Protein AF-A0A7C7W5Z0-F1 (afdb_monomer_lite)

Radius of gyration: 12.11 Å; chains: 1; bounding box: 26×25×34 Å

pLDDT: mean 78.47, std 11.7, range [44.09, 88.69]

Secondary structure (DSSP, 8-state):
--SSEE-HHHHHHHHT--HHHHHHHHHHHHHTTSEEE-TTS-EEE-HHHHHHHHHHHHHHTT--

Foldseek 3Di:
DDDQWDFLVNVCVVVVDDSVVSVVVLVVCVVVVQWDDDPDGTIGGDPNVVVVVVVVVVVVVVVD

Structure (mmCIF, N/CA/C/O backbone):
data_AF-A0A7C7W5Z0-F1
#
_entry.id   AF-A0A7C7W5Z0-F1
#
loop_
_atom_site.group_PDB
_atom_site.id
_atom_site.type_symbol
_atom_site.label_atom_id
_atom_site.label_alt_id
_atom_site.label_comp_id
_atom_site.label_asym_id
_atom_site.label_entity_id
_atom_site.label_seq_id
_atom_site.pdbx_PDB_ins_code
_atom_site.Cartn_x
_atom_site.Cartn_y
_atom_site.Cartn_z
_atom_site.occupancy
_atom_site.B_iso_or_equiv
_atom_site.auth_seq_id
_atom_site.auth_comp_id
_atom_site.auth_asym_id
_atom_site.auth_atom_id
_atom_site.pdbx_PDB_model_num
ATOM 1 N N . MET A 1 1 ? -0.732 -16.597 -7.148 1.00 44.09 1 MET A N 1
ATOM 2 C CA . MET A 1 1 ? -0.977 -16.426 -5.701 1.00 44.09 1 MET A CA 1
ATOM 3 C C . MET A 1 1 ? -2.323 -15.747 -5.534 1.00 44.09 1 MET A C 1
ATOM 5 O O . MET A 1 1 ? -2.564 -14.715 -6.146 1.00 44.09 1 MET A O 1
ATOM 9 N N . ARG A 1 2 ? -3.237 -16.436 -4.850 1.00 49.38 2 ARG A N 1
ATOM 10 C CA . ARG A 1 2 ? -4.602 -15.997 -4.557 1.00 49.38 2 ARG A CA 1
ATOM 11 C C . ARG A 1 2 ? -4.573 -15.087 -3.324 1.00 49.38 2 ARG A C 1
ATOM 13 O O . ARG A 1 2 ? -3.718 -15.277 -2.467 1.00 49.38 2 ARG A O 1
ATOM 20 N N . ASN A 1 3 ? -5.560 -14.195 -3.254 1.00 49.34 3 ASN A N 1
ATOM 21 C CA . ASN A 1 3 ? -5.931 -13.321 -2.139 1.00 49.34 3 ASN A CA 1
ATOM 22 C C . ASN A 1 3 ? -5.303 -11.920 -2.198 1.00 49.34 3 ASN A C 1
ATOM 24 O O . ASN A 1 3 ? -4.099 -11.759 -2.081 1.00 49.34 3 ASN A O 1
ATOM 28 N N . GLY A 1 4 ? -6.147 -10.894 -2.356 1.00 61.75 4 GLY A N 1
ATOM 29 C CA . GLY A 1 4 ? -5.776 -9.472 -2.371 1.00 61.75 4 GLY A CA 1
ATOM 30 C C . GLY A 1 4 ? -5.330 -8.926 -1.011 1.00 61.75 4 GLY A C 1
ATOM 31 O O . GLY A 1 4 ? -5.803 -7.870 -0.600 1.00 61.75 4 GLY A O 1
ATOM 32 N N . PHE A 1 5 ? -4.461 -9.664 -0.323 1.00 68.31 5 PHE A N 1
ATOM 33 C CA . PHE A 1 5 ? -3.770 -9.269 0.892 1.00 68.31 5 PHE A CA 1
ATOM 34 C C . PHE A 1 5 ? -2.269 -9.374 0.631 1.00 68.31 5 PHE A C 1
ATOM 36 O O . PHE A 1 5 ? -1.788 -10.406 0.163 1.00 68.31 5 PHE A O 1
ATOM 43 N N . ALA A 1 6 ? -1.541 -8.301 0.913 1.00 75.44 6 ALA A N 1
ATOM 44 C CA . ALA A 1 6 ? -0.089 -8.285 0.871 1.00 75.44 6 ALA A CA 1
ATOM 45 C C . ALA A 1 6 ? 0.444 -8.134 2.295 1.00 75.44 6 ALA A C 1
ATOM 47 O O . ALA A 1 6 ? 0.010 -7.244 3.034 1.00 75.44 6 ALA A O 1
ATOM 48 N N . LYS A 1 7 ? 1.395 -8.992 2.671 1.00 80.56 7 LYS A N 1
ATOM 49 C CA . LYS A 1 7 ? 2.145 -8.824 3.914 1.00 80.56 7 LYS A CA 1
ATOM 50 C C . LYS A 1 7 ? 3.249 -7.804 3.701 1.00 80.56 7 LYS A C 1
ATOM 52 O O . LYS A 1 7 ? 3.910 -7.789 2.665 1.00 80.56 7 LYS A O 1
ATOM 57 N N . THR A 1 8 ? 3.499 -6.997 4.723 1.00 79.75 8 THR A N 1
ATOM 58 C CA . THR A 1 8 ? 4.590 -6.017 4.721 1.00 79.75 8 THR A CA 1
ATOM 59 C C . THR A 1 8 ? 5.949 -6.676 4.457 1.00 79.75 8 THR A C 1
ATOM 61 O O . THR A 1 8 ? 6.752 -6.122 3.718 1.00 79.75 8 THR A O 1
ATOM 64 N N . ASP A 1 9 ? 6.182 -7.879 4.994 1.00 82.00 9 ASP A N 1
ATOM 65 C CA . ASP A 1 9 ? 7.425 -8.645 4.799 1.00 82.00 9 ASP A CA 1
ATOM 66 C C . ASP A 1 9 ? 7.643 -9.073 3.337 1.00 82.00 9 ASP A C 1
ATOM 68 O O . ASP A 1 9 ? 8.737 -8.922 2.795 1.00 82.00 9 ASP A O 1
ATOM 72 N N . ASP A 1 10 ? 6.582 -9.527 2.662 1.00 83.06 10 ASP A N 1
ATOM 73 C CA . ASP A 1 10 ? 6.621 -9.856 1.235 1.00 83.06 10 ASP A CA 1
ATOM 74 C C . ASP A 1 10 ? 6.931 -8.618 0.382 1.00 83.06 10 ASP A C 1
ATOM 76 O O . ASP A 1 10 ? 7.725 -8.692 -0.555 1.00 83.06 10 ASP A O 1
ATOM 80 N N . LEU A 1 11 ? 6.364 -7.456 0.728 1.00 80.56 11 LEU A N 1
ATOM 81 C CA . LEU A 1 11 ? 6.655 -6.193 0.042 1.00 80.56 11 LEU A CA 1
ATOM 82 C C . LEU A 1 11 ? 8.116 -5.763 0.244 1.00 80.56 11 LEU A C 1
ATOM 84 O O . LEU A 1 11 ? 8.772 -5.359 -0.712 1.00 80.56 11 LEU A O 1
ATOM 88 N N . ILE A 1 12 ? 8.651 -5.893 1.459 1.00 83.88 12 ILE A N 1
ATOM 89 C CA . ILE A 1 12 ? 10.062 -5.601 1.760 1.00 83.88 12 ILE A CA 1
ATOM 90 C C . ILE A 1 12 ? 10.984 -6.452 0.888 1.00 83.88 12 ILE A C 1
ATOM 92 O O . ILE A 1 12 ? 11.885 -5.916 0.248 1.00 83.88 12 ILE A O 1
ATOM 96 N N . LYS A 1 13 ? 10.729 -7.763 0.816 1.00 84.12 13 LYS A N 1
ATOM 97 C CA . LYS A 1 13 ? 11.529 -8.700 0.015 1.00 84.12 13 LYS A CA 1
ATOM 98 C C . LYS A 1 13 ? 11.417 -8.435 -1.484 1.00 84.12 13 LYS A C 1
ATOM 100 O O . LYS A 1 13 ? 12.414 -8.507 -2.190 1.00 84.12 13 LYS A O 1
ATOM 105 N N . MET A 1 14 ? 10.221 -8.109 -1.968 1.00 83.62 14 MET A N 1
ATOM 106 C CA . MET A 1 14 ? 9.962 -7.889 -3.393 1.00 83.62 14 MET A CA 1
ATOM 107 C C . MET A 1 14 ? 10.545 -6.571 -3.908 1.00 83.62 14 MET A C 1
ATOM 109 O O . MET A 1 14 ? 11.045 -6.514 -5.028 1.00 83.62 14 MET A O 1
ATOM 113 N N . PHE A 1 15 ? 10.474 -5.511 -3.102 1.00 81.50 15 PHE A N 1
ATOM 114 C CA . PHE A 1 15 ? 10.977 -4.186 -3.466 1.00 81.50 15 PHE A CA 1
ATOM 115 C C . PHE A 1 15 ? 12.402 -3.921 -2.955 1.00 81.50 15 PHE A C 1
ATOM 117 O O . PHE A 1 15 ? 12.982 -2.903 -3.317 1.00 81.50 15 PHE A O 1
ATOM 124 N N . ASN A 1 16 ? 12.966 -4.823 -2.143 1.00 85.88 16 ASN A N 1
ATOM 125 C CA . ASN A 1 16 ? 14.294 -4.725 -1.530 1.00 85.88 16 ASN A CA 1
ATOM 126 C C . ASN A 1 16 ? 14.530 -3.382 -0.805 1.00 85.88 16 ASN A C 1
ATOM 128 O O . ASN A 1 16 ? 15.577 -2.751 -0.940 1.00 85.88 16 ASN A O 1
ATOM 132 N N . VAL A 1 17 ? 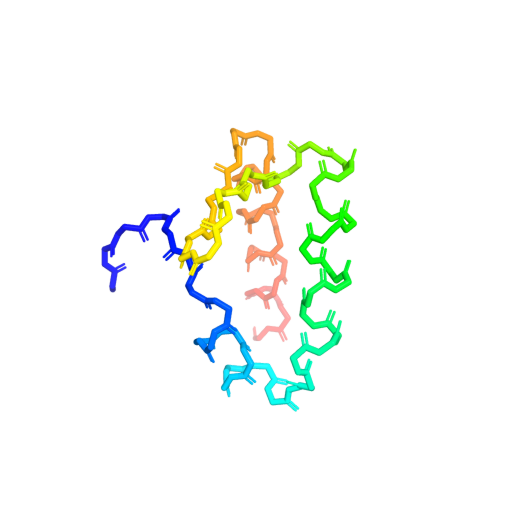13.524 -2.923 -0.055 1.00 86.06 17 VAL A N 1
ATOM 133 C CA . VAL A 1 17 ? 13.532 -1.641 0.675 1.00 86.06 17 VAL A CA 1
ATOM 134 C C . VAL A 1 17 ? 13.312 -1.850 2.168 1.00 86.06 17 VAL A C 1
ATOM 136 O O . VAL A 1 17 ? 12.669 -2.808 2.587 1.00 86.06 17 VAL A O 1
ATOM 139 N N . SER A 1 18 ? 13.791 -0.914 2.987 1.00 86.62 18 SER A N 1
ATOM 140 C CA . SER A 1 18 ? 13.650 -0.984 4.442 1.00 86.62 18 SER A CA 1
ATOM 141 C C . SER A 1 18 ? 12.180 -1.024 4.909 1.00 86.62 18 SER A C 1
ATOM 143 O O . SER A 1 18 ? 11.324 -0.348 4.326 1.00 86.62 18 SER A O 1
ATOM 145 N N . PRO A 1 19 ? 11.873 -1.716 6.026 1.00 82.62 19 PRO A N 1
ATOM 146 C CA . PRO A 1 19 ? 10.521 -1.796 6.596 1.00 82.62 19 PRO A CA 1
ATOM 147 C C . PRO A 1 19 ? 9.887 -0.430 6.889 1.00 82.62 19 PRO A C 1
ATOM 149 O O . PRO A 1 19 ? 8.679 -0.251 6.708 1.00 82.62 19 PRO A O 1
ATOM 152 N N . GLY A 1 20 ? 10.693 0.556 7.299 1.00 85.81 20 GLY A N 1
ATOM 153 C CA . GLY A 1 20 ? 10.228 1.928 7.520 1.00 85.81 20 GLY A CA 1
ATOM 154 C C . GLY A 1 20 ? 9.687 2.585 6.245 1.00 85.81 20 GLY A C 1
ATOM 155 O O . GLY A 1 20 ? 8.650 3.245 6.289 1.00 85.81 20 GLY A O 1
ATOM 156 N N . THR A 1 21 ? 10.322 2.332 5.096 1.00 86.81 21 THR A N 1
ATOM 157 C CA . THR A 1 21 ? 9.903 2.860 3.790 1.00 86.81 21 THR A CA 1
ATOM 158 C C . THR A 1 21 ? 8.556 2.284 3.370 1.00 86.81 21 THR A C 1
ATOM 160 O O . THR A 1 21 ? 7.646 3.042 3.037 1.00 86.81 21 THR A O 1
ATOM 163 N N . ILE A 1 22 ? 8.390 0.958 3.457 1.00 86.25 22 ILE A N 1
ATOM 164 C CA . ILE A 1 22 ? 7.113 0.299 3.143 1.00 86.25 22 ILE A CA 1
ATOM 165 C C . ILE A 1 22 ? 6.007 0.787 4.082 1.00 86.25 22 ILE A C 1
ATOM 167 O O . ILE A 1 22 ? 4.904 1.081 3.630 1.00 86.25 22 ILE A O 1
ATOM 171 N N . THR A 1 23 ? 6.300 0.941 5.375 1.00 85.31 23 THR A N 1
ATOM 172 C CA . THR A 1 23 ? 5.332 1.469 6.349 1.00 85.31 23 THR A CA 1
ATOM 173 C C . THR A 1 23 ? 4.872 2.876 5.971 1.00 85.31 23 THR A C 1
ATOM 175 O O . THR A 1 23 ? 3.675 3.166 6.004 1.00 85.31 23 THR A O 1
ATOM 178 N N . ASN A 1 24 ? 5.801 3.744 5.564 1.00 87.94 24 ASN A N 1
ATOM 179 C CA . ASN A 1 24 ? 5.471 5.100 5.142 1.00 87.94 24 ASN A CA 1
ATOM 180 C C . ASN A 1 24 ? 4.646 5.113 3.842 1.00 87.94 24 ASN A C 1
ATOM 182 O O . ASN A 1 24 ? 3.650 5.830 3.763 1.00 87.94 24 ASN A O 1
ATOM 186 N N . MET A 1 25 ? 4.988 4.258 2.870 1.00 86.75 25 MET A N 1
ATOM 187 C CA . MET A 1 25 ? 4.206 4.075 1.639 1.00 86.75 25 MET A CA 1
ATOM 188 C C . MET A 1 25 ? 2.784 3.577 1.929 1.00 86.75 25 MET A C 1
ATOM 190 O O . MET A 1 25 ? 1.821 4.145 1.423 1.00 86.75 25 MET A O 1
ATOM 194 N N . ILE A 1 26 ? 2.620 2.569 2.792 1.00 85.62 26 ILE A N 1
ATOM 195 C CA . ILE A 1 26 ? 1.299 2.068 3.205 1.00 85.62 26 ILE A CA 1
ATOM 196 C C . ILE A 1 26 ? 0.496 3.176 3.890 1.00 85.62 26 ILE A C 1
ATOM 198 O O . ILE A 1 26 ? -0.697 3.322 3.629 1.00 85.62 26 ILE A O 1
ATOM 202 N N . LYS A 1 27 ? 1.133 3.973 4.756 1.00 86.12 27 LYS A N 1
ATOM 203 C CA . LYS A 1 27 ? 0.483 5.099 5.434 1.00 86.12 27 LYS A CA 1
ATOM 204 C C . LYS A 1 27 ? 0.001 6.151 4.434 1.00 86.12 27 LYS A C 1
ATOM 206 O O . LYS A 1 27 ? -1.119 6.627 4.576 1.00 86.12 27 LYS A O 1
ATOM 211 N N . GLN A 1 28 ? 0.799 6.467 3.416 1.00 88.69 28 GLN A N 1
ATOM 212 C CA . GLN A 1 28 ? 0.424 7.404 2.356 1.00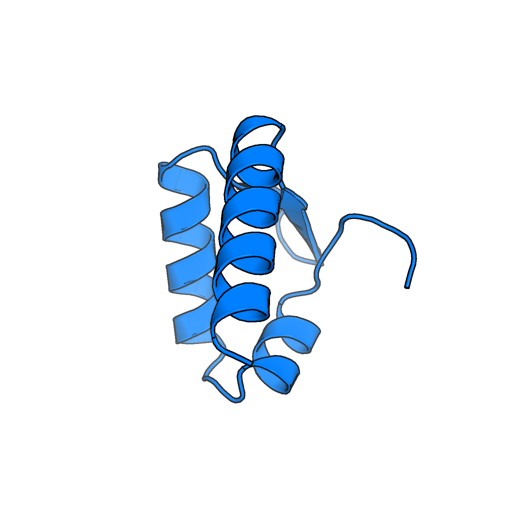 88.69 28 GLN A CA 1
ATOM 213 C C . GLN A 1 28 ? -0.755 6.875 1.530 1.00 88.69 28 GLN A C 1
ATOM 215 O O . GLN A 1 28 ? -1.793 7.530 1.462 1.00 88.69 28 GLN A O 1
ATOM 220 N N . LEU A 1 29 ? -0.663 5.633 1.048 1.00 87.00 29 LEU A N 1
ATOM 221 C CA . LEU A 1 29 ? -1.750 4.967 0.324 1.00 87.00 29 LEU A CA 1
ATOM 222 C C . LEU A 1 29 ? -3.036 4.875 1.163 1.00 87.00 29 LEU A C 1
ATOM 224 O O . LEU A 1 29 ? -4.141 4.938 0.624 1.00 87.00 29 LEU A O 1
ATOM 228 N N . LYS A 1 30 ? -2.914 4.718 2.488 1.00 86.06 30 LYS A N 1
ATOM 229 C CA . LYS A 1 30 ? -4.052 4.710 3.415 1.00 86.06 30 LYS A CA 1
ATOM 230 C C . LYS A 1 30 ? -4.689 6.094 3.518 1.00 86.06 30 LYS A C 1
ATOM 232 O O . LYS A 1 30 ? -5.910 6.189 3.456 1.00 86.06 30 LYS A O 1
ATOM 237 N N . THR A 1 31 ? -3.883 7.148 3.649 1.00 87.88 31 THR A N 1
ATOM 238 C CA . THR A 1 31 ? -4.358 8.542 3.653 1.00 87.88 31 THR A CA 1
ATOM 239 C C . THR A 1 31 ? -5.095 8.888 2.358 1.00 87.88 31 THR A C 1
ATOM 241 O O . THR A 1 31 ? -6.100 9.588 2.391 1.00 87.88 31 THR A O 1
ATOM 244 N N . GLU A 1 32 ? -4.659 8.340 1.225 1.00 87.69 32 GLU A N 1
ATOM 245 C CA . GLU A 1 32 ? -5.309 8.524 -0.081 1.00 87.69 32 GLU A CA 1
ATOM 246 C C . GLU A 1 32 ? -6.561 7.643 -0.291 1.00 87.69 32 GLU A C 1
ATOM 248 O O . GLU A 1 32 ? -7.239 7.736 -1.325 1.00 87.69 32 GLU A O 1
ATOM 253 N N . GLY A 1 33 ? -6.882 6.782 0.682 1.00 86.44 33 GLY A N 1
ATOM 254 C CA . GLY A 1 33 ? -8.017 5.860 0.632 1.00 86.44 33 GLY A CA 1
ATOM 255 C C . GLY A 1 33 ? -7.831 4.701 -0.351 1.00 86.44 33 GLY A C 1
ATOM 256 O O . GLY A 1 33 ? -8.814 4.127 -0.819 1.00 86.44 33 GLY A O 1
ATOM 257 N N . LEU A 1 34 ? -6.588 4.363 -0.701 1.00 86.56 34 LEU A N 1
ATOM 258 C CA . LEU A 1 34 ? -6.243 3.321 -1.678 1.00 86.56 34 LEU A CA 1
ATOM 259 C C . LEU A 1 34 ? -6.009 1.955 -1.027 1.00 86.56 34 LEU A C 1
ATOM 261 O O . LEU A 1 34 ? -6.206 0.915 -1.656 1.00 86.56 34 LEU A O 1
ATOM 265 N N . VAL A 1 35 ? -5.613 1.935 0.244 1.00 85.88 35 VAL A N 1
ATOM 266 C CA . VAL A 1 35 ? -5.443 0.698 1.012 1.00 85.88 35 VAL A CA 1
ATOM 267 C C . VAL A 1 35 ? -6.152 0.782 2.352 1.00 85.88 35 VAL A C 1
ATOM 269 O O . VAL A 1 35 ? -6.179 1.824 3.006 1.00 85.88 35 VAL A O 1
ATOM 272 N N . ILE A 1 36 ? -6.675 -0.356 2.790 1.00 81.31 36 ILE A N 1
ATOM 273 C CA . ILE A 1 36 ? -7.053 -0.592 4.176 1.00 81.31 36 ILE A CA 1
ATOM 274 C C . ILE A 1 36 ? -5.976 -1.448 4.829 1.00 81.31 36 ILE A C 1
ATOM 276 O O . ILE A 1 36 ? -5.555 -2.481 4.308 1.00 81.31 36 ILE A O 1
ATOM 280 N N . HIS A 1 37 ? -5.516 -0.979 5.980 1.00 72.19 37 HIS A N 1
ATOM 281 C CA . HIS A 1 37 ? -4.530 -1.671 6.791 1.00 72.19 37 HIS A CA 1
ATOM 282 C C . HIS A 1 37 ? -5.185 -2.062 8.107 1.00 72.19 37 HIS A C 1
ATOM 284 O O . HIS A 1 37 ? -5.516 -1.179 8.909 1.00 72.19 37 HIS A O 1
ATOM 290 N N . GLN A 1 38 ? -5.346 -3.366 8.339 1.00 66.62 38 GLN A N 1
ATOM 291 C CA . GLN A 1 38 ? -5.582 -3.861 9.690 1.00 66.62 38 GLN A CA 1
ATOM 292 C C . GLN A 1 38 ? -4.241 -3.934 10.421 1.00 66.62 38 GLN A C 1
ATOM 294 O O . GLN A 1 38 ? -3.252 -4.377 9.835 1.00 66.62 38 GLN A O 1
ATOM 299 N N . PRO A 1 39 ? -4.173 -3.485 11.685 1.00 59.28 39 PRO A N 1
ATOM 300 C CA . PRO A 1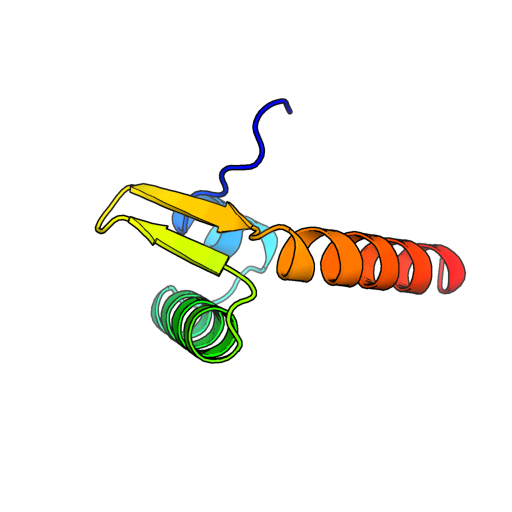 39 ? -2.944 -3.576 12.452 1.00 59.28 39 PRO A CA 1
ATOM 301 C C . PRO A 1 39 ? -2.399 -5.017 12.444 1.00 59.28 39 PRO A C 1
ATOM 303 O O . PRO A 1 39 ? -3.123 -5.975 12.704 1.00 59.28 39 PRO A O 1
ATOM 306 N N . TYR A 1 40 ? -1.102 -5.118 12.142 1.00 55.59 40 TYR A N 1
ATOM 307 C CA . TYR A 1 40 ? -0.215 -6.280 12.264 1.00 55.59 40 TYR A CA 1
ATOM 308 C C . TYR A 1 40 ? -0.178 -7.393 11.218 1.00 55.59 40 TYR A C 1
ATOM 310 O O . TYR A 1 40 ? 0.747 -8.194 11.349 1.00 55.59 40 TYR A O 1
ATOM 318 N N . LYS A 1 41 ? -1.035 -7.500 10.192 1.00 60.38 41 LYS A N 1
ATOM 319 C CA . LYS A 1 41 ? -0.879 -8.654 9.269 1.00 60.38 41 LYS A CA 1
ATOM 320 C C . LYS A 1 41 ? -1.124 -8.413 7.790 1.00 60.38 41 LYS A C 1
ATOM 322 O O . LYS A 1 41 ? -0.342 -8.929 6.997 1.00 60.38 41 LYS A O 1
ATOM 327 N N . ASP A 1 42 ? -2.121 -7.626 7.405 1.00 70.31 42 ASP A N 1
ATOM 328 C CA . ASP A 1 42 ? -2.568 -7.658 6.013 1.00 70.31 42 ASP A CA 1
ATOM 329 C C . ASP A 1 42 ? -2.935 -6.268 5.483 1.00 70.31 42 ASP A C 1
ATOM 331 O O . ASP A 1 42 ? -3.783 -5.559 6.037 1.00 70.31 42 ASP A O 1
ATOM 335 N N . VAL A 1 43 ? -2.292 -5.890 4.373 1.00 78.75 43 VAL A N 1
ATOM 336 C CA . VAL A 1 43 ? -2.663 -4.725 3.564 1.00 78.75 43 VAL A CA 1
ATOM 337 C C . VAL A 1 43 ? -3.604 -5.188 2.466 1.00 78.75 43 VAL A C 1
ATOM 339 O O . VAL A 1 43 ? -3.244 -6.058 1.673 1.00 78.75 43 VAL A O 1
ATOM 342 N N . LYS A 1 44 ? -4.793 -4.591 2.385 1.00 83.75 44 LYS A N 1
ATOM 343 C CA . LYS A 1 44 ? -5.759 -4.868 1.319 1.00 83.75 44 LYS A CA 1
ATOM 344 C C . LYS A 1 44 ? -6.049 -3.604 0.524 1.00 83.75 44 LYS A C 1
ATOM 346 O O . LYS A 1 44 ? -6.188 -2.524 1.091 1.00 83.75 44 LYS A O 1
ATOM 351 N N . LEU A 1 45 ? -6.161 -3.742 -0.794 1.00 84.75 45 LEU A N 1
ATOM 352 C CA . LEU A 1 45 ? -6.592 -2.646 -1.661 1.00 84.75 45 LEU A CA 1
ATOM 353 C C . LEU A 1 45 ? -8.071 -2.331 -1.416 1.00 84.75 45 LEU A C 1
ATOM 355 O O . LEU A 1 45 ? -8.897 -3.240 -1.293 1.00 84.75 45 LEU A O 1
ATOM 359 N N . THR A 1 46 ? -8.406 -1.044 -1.384 1.00 86.75 46 THR A N 1
ATOM 360 C CA . THR A 1 46 ? -9.793 -0.598 -1.554 1.00 86.75 46 THR A CA 1
ATOM 361 C C . THR A 1 46 ? -10.220 -0.788 -3.007 1.00 86.75 46 THR A C 1
ATOM 363 O O . THR A 1 46 ? -9.400 -1.091 -3.875 1.00 86.75 46 THR A O 1
ATOM 366 N N . GLU A 1 47 ? -11.503 -0.585 -3.298 1.00 86.56 47 GLU A N 1
ATOM 367 C CA . GLU A 1 47 ? -11.998 -0.566 -4.677 1.00 86.56 47 GLU A CA 1
ATOM 368 C C . GLU A 1 47 ? -11.230 0.452 -5.537 1.00 86.56 47 GLU A C 1
ATOM 370 O O . GLU A 1 47 ? -10.624 0.077 -6.539 1.00 86.56 47 GLU A O 1
ATOM 375 N N . LYS A 1 48 ? -11.098 1.690 -5.045 1.00 87.06 48 LYS A N 1
ATOM 376 C CA . LYS A 1 48 ? -10.293 2.747 -5.675 1.00 87.06 48 LYS A CA 1
ATOM 377 C C . LYS A 1 48 ? -8.826 2.341 -5.856 1.00 87.06 48 LYS A C 1
ATOM 379 O O . LYS A 1 48 ? -8.241 2.541 -6.919 1.00 87.06 48 LYS A O 1
ATOM 384 N N . GLY A 1 49 ? -8.214 1.738 -4.834 1.00 86.44 49 GLY A N 1
ATOM 385 C CA . GLY A 1 49 ? -6.838 1.245 -4.922 1.00 86.44 49 GLY A CA 1
ATOM 386 C C . GLY A 1 49 ? -6.663 0.141 -5.960 1.00 86.44 49 GLY A C 1
ATOM 387 O O . GLY A 1 49 ? -5.637 0.088 -6.637 1.00 86.44 49 GLY A O 1
ATOM 388 N N . ARG A 1 50 ? -7.671 -0.719 -6.130 1.00 86.44 50 ARG A N 1
ATOM 389 C CA . ARG A 1 50 ? -7.668 -1.785 -7.135 1.00 86.44 50 ARG A CA 1
ATOM 390 C C . ARG A 1 50 ? -7.695 -1.221 -8.551 1.00 86.44 50 ARG A C 1
ATOM 392 O O . ARG A 1 50 ? -6.933 -1.698 -9.388 1.00 86.44 50 ARG A O 1
ATOM 399 N N . GLU A 1 51 ? -8.515 -0.209 -8.815 1.00 88.31 51 GLU A N 1
ATOM 400 C CA . GLU A 1 51 ? -8.562 0.446 -10.126 1.00 88.31 51 GLU A CA 1
ATOM 401 C C . GLU A 1 51 ? -7.209 1.066 -10.495 1.00 88.31 51 GLU A C 1
ATOM 403 O O . GLU A 1 51 ? -6.684 0.819 -11.584 1.00 88.31 51 GLU A O 1
ATOM 408 N N . ILE A 1 52 ? -6.589 1.789 -9.559 1.00 86.12 52 ILE A N 1
ATOM 409 C CA . ILE A 1 52 ? -5.263 2.389 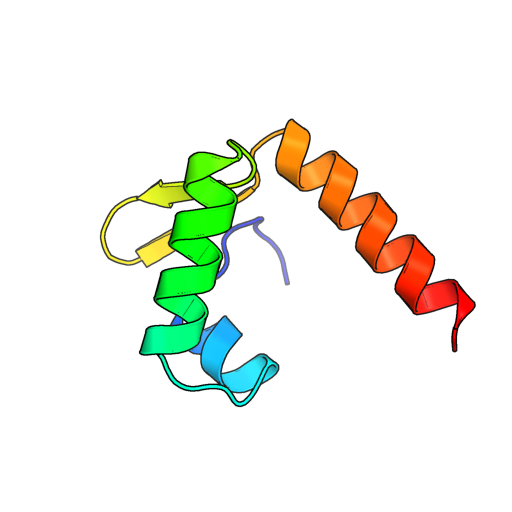-9.763 1.00 86.12 52 ILE A CA 1
ATOM 410 C C . ILE A 1 52 ? -4.190 1.312 -9.944 1.00 86.12 52 ILE A C 1
ATOM 412 O O . ILE A 1 52 ? -3.351 1.432 -10.835 1.00 86.12 52 ILE A O 1
ATOM 416 N N . ALA A 1 53 ? -4.224 0.235 -9.154 1.00 86.12 53 ALA A N 1
ATOM 417 C CA . ALA A 1 53 ? -3.274 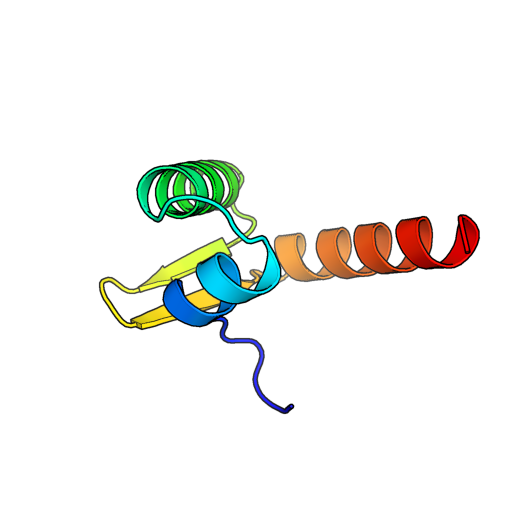-0.868 -9.280 1.00 86.12 53 ALA A CA 1
ATOM 418 C C . ALA A 1 53 ? -3.348 -1.532 -10.665 1.00 86.12 53 ALA A C 1
ATOM 420 O O . ALA A 1 53 ? -2.311 -1.808 -11.268 1.00 86.12 53 ALA A O 1
ATOM 421 N N . ILE A 1 54 ? -4.554 -1.728 -11.211 1.00 86.44 54 ILE A N 1
ATOM 422 C CA . ILE A 1 54 ? -4.744 -2.251 -12.573 1.00 86.44 54 ILE A CA 1
ATOM 423 C C . ILE A 1 54 ? -4.107 -1.308 -13.602 1.00 86.44 54 ILE A C 1
ATOM 425 O O . ILE A 1 54 ? -3.390 -1.770 -14.492 1.00 86.44 54 ILE A O 1
ATOM 429 N N . GLN A 1 55 ? -4.310 0.006 -13.468 1.00 85.31 55 GLN A N 1
ATOM 430 C CA . GLN A 1 55 ? -3.684 0.996 -14.353 1.00 85.31 55 GLN A CA 1
ATOM 431 C C . GLN A 1 55 ? -2.154 0.997 -14.225 1.00 85.31 55 GLN A C 1
ATOM 433 O O . GLN A 1 55 ? -1.456 1.060 -15.236 1.00 85.31 55 GLN A O 1
ATOM 438 N N . ALA A 1 56 ? -1.620 0.885 -13.008 1.00 83.06 56 ALA A N 1
ATOM 439 C CA . ALA A 1 56 ? -0.183 0.847 -12.748 1.00 83.06 56 ALA A CA 1
ATOM 440 C C . ALA A 1 56 ? 0.485 -0.394 -13.364 1.00 83.06 56 ALA A C 1
ATOM 442 O O . ALA A 1 56 ? 1.509 -0.271 -14.038 1.00 83.06 56 ALA A O 1
ATOM 443 N N . VAL A 1 57 ? -0.122 -1.576 -13.203 1.00 82.12 57 VAL A N 1
ATOM 444 C CA . VAL A 1 57 ? 0.350 -2.824 -13.830 1.00 82.12 57 VAL A CA 1
ATOM 445 C C . VAL A 1 57 ? 0.276 -2.721 -15.352 1.00 82.12 57 VAL A C 1
ATOM 447 O O . VAL A 1 57 ? 1.227 -3.080 -16.044 1.00 82.12 57 VAL A O 1
ATOM 450 N N . ARG A 1 58 ? -0.827 -2.179 -15.883 1.00 81.00 58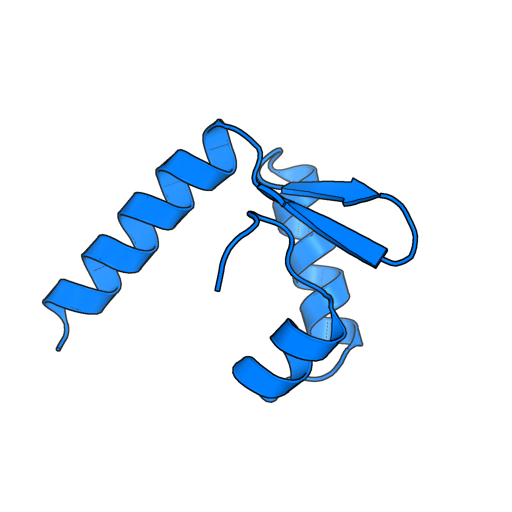 ARG A N 1
ATOM 451 C CA . ARG A 1 58 ? -1.005 -1.987 -17.325 1.00 81.00 58 ARG A CA 1
ATOM 452 C C . ARG A 1 58 ? 0.050 -1.047 -17.910 1.00 81.00 58 ARG A C 1
ATOM 454 O O . ARG A 1 58 ? 0.560 -1.339 -18.983 1.00 81.00 58 ARG A O 1
ATOM 461 N N . ARG A 1 59 ? 0.410 0.033 -17.207 1.00 77.62 59 ARG A N 1
ATOM 462 C CA . ARG A 1 59 ? 1.492 0.944 -17.620 1.00 77.62 59 ARG A CA 1
ATOM 463 C C . ARG A 1 59 ? 2.858 0.269 -17.596 1.00 77.62 59 ARG A C 1
ATOM 465 O O . ARG A 1 59 ? 3.604 0.435 -18.550 1.00 77.62 59 ARG A O 1
ATOM 472 N N . ARG A 1 60 ? 3.173 -0.511 -16.555 1.00 72.50 60 ARG A N 1
ATOM 473 C CA . ARG A 1 60 ? 4.446 -1.251 -16.489 1.00 72.50 60 ARG A CA 1
ATOM 474 C C . ARG A 1 60 ? 4.609 -2.233 -17.649 1.00 72.50 60 ARG A C 1
ATOM 476 O O . ARG A 1 60 ? 5.683 -2.286 -18.222 1.00 72.50 60 ARG A O 1
ATOM 483 N N . ARG A 1 61 ? 3.535 -2.920 -18.050 1.00 62.12 61 ARG A N 1
ATOM 484 C CA . ARG A 1 61 ? 3.557 -3.899 -19.152 1.00 62.12 61 ARG A CA 1
ATOM 485 C C . ARG A 1 61 ? 3.756 -3.289 -20.548 1.00 62.12 61 ARG A C 1
ATOM 487 O O . ARG A 1 61 ? 4.042 -4.020 -21.480 1.00 62.12 61 ARG A O 1
ATOM 494 N N . ILE A 1 62 ? 3.551 -1.982 -20.716 1.00 61.88 62 ILE A N 1
ATOM 495 C CA . ILE A 1 62 ? 3.765 -1.284 -22.001 1.00 61.88 62 ILE A CA 1
ATOM 496 C C . ILE A 1 62 ? 5.236 -0.863 -22.163 1.00 61.88 62 ILE A C 1
ATOM 498 O O . ILE A 1 62 ? 5.667 -0.538 -23.262 1.00 61.88 62 ILE A O 1
ATOM 502 N N . VAL A 1 63 ? 5.994 -0.849 -21.065 1.00 58.38 63 VAL A N 1
ATOM 503 C CA . VAL A 1 63 ? 7.403 -0.431 -21.029 1.00 58.38 63 VAL A CA 1
ATOM 504 C C . VAL A 1 63 ? 8.353 -1.647 -21.061 1.00 58.38 63 VAL A C 1
ATOM 506 O O . VAL A 1 63 ? 9.565 -1.469 -21.000 1.00 58.38 63 VAL A O 1
ATOM 509 N N . GLU A 1 64 ? 7.815 -2.866 -21.193 1.00 49.56 64 GLU A N 1
ATOM 510 C CA . GLU A 1 64 ? 8.556 -4.109 -21.489 1.00 49.56 64 GLU A CA 1
ATOM 511 C C . GLU A 1 64 ? 8.470 -4.477 -22.974 1.00 49.56 64 GLU A C 1
ATOM 513 O O . GLU A 1 64 ? 7.383 -4.281 -23.569 1.00 49.56 64 GLU A O 1
#

Sequence (64 aa):
MRNGFAKTDDLIKMFNVSPGTITNMIKQLKTEGLVIHQPYKDVKLTEKGREIAIQAVRRRRIVE